Protein AF-A0A0K8Q979-F1 (afdb_monomer_lite)

pLDDT: mean 96.19, std 3.61, range [77.75, 98.94]

Structure (mmCIF, N/CA/C/O backbone):
data_AF-A0A0K8Q979-F1
#
_entry.id   AF-A0A0K8Q979-F1
#
loop_
_atom_site.group_PDB
_atom_site.id
_atom_site.type_symbol
_atom_site.label_atom_id
_atom_site.label_alt_id
_atom_site.label_comp_id
_atom_site.label_asym_id
_atom_site.label_entity_id
_atom_site.label_seq_id
_atom_site.pdbx_PDB_ins_code
_atom_site.Cartn_x
_atom_site.Cartn_y
_atom_site.Cartn_z
_atom_site.occupancy
_atom_site.B_iso_or_equiv
_atom_site.auth_seq_id
_atom_site.auth_comp_id
_atom_site.auth_asym_id
_atom_site.auth_atom_id
_atom_site.pdbx_PDB_model_num
ATOM 1 N N . MET A 1 1 ? -16.921 -8.515 8.310 1.00 77.75 1 MET A N 1
ATOM 2 C CA . MET A 1 1 ? -15.844 -8.254 9.291 1.00 77.75 1 MET A CA 1
ATOM 3 C C . MET A 1 1 ? -15.851 -6.817 9.778 1.00 77.75 1 MET A C 1
ATOM 5 O O . MET A 1 1 ? -16.199 -6.615 10.932 1.00 77.75 1 MET A O 1
ATOM 9 N N . LEU A 1 2 ? -15.542 -5.831 8.925 1.00 81.56 2 LEU A N 1
ATOM 10 C CA . LEU A 1 2 ? -15.591 -4.410 9.308 1.00 81.56 2 LEU A CA 1
ATOM 11 C C . LEU A 1 2 ? -17.028 -3.930 9.555 1.00 81.56 2 LEU A C 1
ATOM 13 O O . LEU A 1 2 ? -17.361 -3.548 10.668 1.00 81.56 2 LEU A O 1
ATOM 17 N N . ALA A 1 3 ? -17.907 -4.058 8.554 1.00 83.75 3 ALA A N 1
ATOM 18 C CA . ALA A 1 3 ? -19.311 -3.648 8.678 1.00 83.75 3 ALA A CA 1
ATOM 19 C C . ALA A 1 3 ? -20.076 -4.412 9.773 1.00 83.75 3 ALA A C 1
ATOM 21 O O . ALA A 1 3 ? -20.987 -3.876 10.391 1.00 83.75 3 ALA A O 1
ATOM 22 N N . SER A 1 4 ? -19.686 -5.664 10.032 1.00 88.06 4 SER A N 1
ATOM 23 C CA . SER A 1 4 ? -20.285 -6.493 11.081 1.00 88.06 4 SER A CA 1
ATOM 24 C C . SER A 1 4 ? -19.712 -6.225 12.478 1.00 88.06 4 SER A C 1
ATOM 26 O O . SER A 1 4 ? -20.184 -6.828 13.433 1.00 88.06 4 SER A O 1
ATOM 28 N N . GLY A 1 5 ? -18.659 -5.407 12.6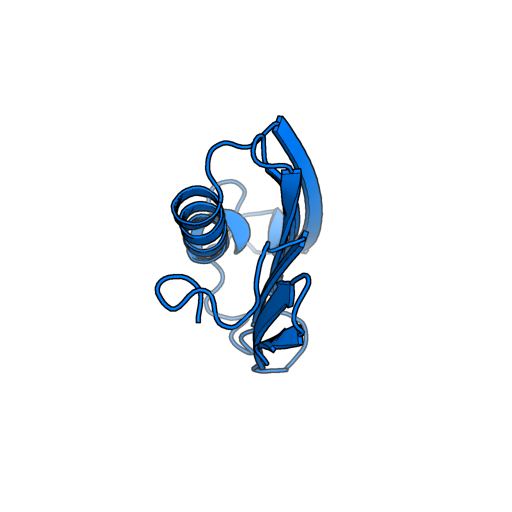12 1.00 89.00 5 GLY A N 1
ATOM 29 C CA . GLY A 1 5 ? -17.985 -5.138 13.889 1.00 89.00 5 GLY A CA 1
ATOM 30 C C . GLY A 1 5 ? -17.270 -6.342 14.517 1.00 89.00 5 GLY A C 1
ATOM 31 O O . GLY A 1 5 ? -16.841 -6.268 15.665 1.00 89.00 5 GLY A O 1
ATOM 32 N N . ALA A 1 6 ? -17.115 -7.449 13.783 1.00 93.25 6 ALA A N 1
ATOM 33 C CA . ALA A 1 6 ? -16.674 -8.733 14.342 1.00 93.25 6 ALA A CA 1
ATOM 34 C C . ALA A 1 6 ? -15.248 -8.689 14.922 1.00 93.25 6 ALA A C 1
ATOM 36 O O . ALA A 1 6 ? -14.959 -9.373 15.896 1.00 93.25 6 ALA A O 1
ATOM 37 N N . VAL A 1 7 ? -14.372 -7.855 14.355 1.00 94.31 7 VAL A N 1
ATOM 38 C CA . VAL A 1 7 ? -12.988 -7.663 14.830 1.00 94.31 7 VAL A CA 1
ATOM 39 C C . VAL A 1 7 ? -12.857 -6.538 15.871 1.00 94.31 7 VAL A C 1
ATOM 41 O O . VAL A 1 7 ? -11.776 -6.317 16.410 1.00 94.31 7 VAL A O 1
ATOM 44 N N . GLY A 1 8 ? -13.948 -5.842 16.209 1.00 95.62 8 GLY A N 1
ATOM 45 C CA . GLY A 1 8 ? -13.929 -4.681 17.102 1.00 95.62 8 GLY A CA 1
ATOM 46 C C . GLY A 1 8 ? -13.214 -3.469 16.492 1.00 95.62 8 GLY A C 1
ATOM 47 O O . GLY A 1 8 ? -13.171 -3.305 15.272 1.00 95.62 8 GLY A O 1
ATOM 48 N N . GLN A 1 9 ? -12.654 -2.606 17.346 1.00 96.12 9 GLN A N 1
ATOM 49 C CA . GLN A 1 9 ? -11.851 -1.464 16.902 1.00 96.12 9 GLN A CA 1
ATOM 50 C C . GLN A 1 9 ? -10.564 -1.963 16.237 1.00 96.12 9 GLN A C 1
ATOM 52 O O . GLN A 1 9 ? -9.758 -2.640 16.875 1.00 96.12 9 GLN A O 1
ATOM 57 N N . VAL A 1 10 ? -10.373 -1.626 14.962 1.00 97.94 10 VAL A N 1
ATOM 58 C CA . VAL A 1 10 ? -9.178 -2.010 14.203 1.00 97.94 10 VAL A CA 1
ATOM 59 C C . VAL A 1 10 ? -7.992 -1.161 14.646 1.00 97.94 10 VAL A C 1
ATOM 61 O O . VAL A 1 10 ? -8.085 0.060 14.708 1.00 97.94 10 VAL A O 1
ATOM 64 N N . ALA A 1 11 ? -6.869 -1.814 14.929 1.00 97.94 11 ALA A N 1
ATOM 65 C CA . ALA A 1 11 ? -5.590 -1.166 15.200 1.00 97.94 11 ALA A CA 1
ATOM 66 C C . ALA A 1 11 ? -4.659 -1.224 13.981 1.00 97.94 11 ALA A C 1
ATOM 68 O O . ALA A 1 11 ? -3.877 -0.298 13.747 1.00 97.94 11 ALA A O 1
ATOM 69 N N . ARG A 1 12 ? -4.738 -2.307 13.195 1.00 98.44 12 ARG A N 1
ATOM 70 C CA . ARG A 1 12 ? -3.873 -2.518 12.035 1.00 98.44 12 ARG A CA 1
ATOM 71 C C . ARG A 1 12 ? -4.598 -3.184 10.874 1.00 98.44 12 ARG A C 1
ATOM 73 O O . ARG A 1 12 ? -5.357 -4.129 11.077 1.00 98.44 12 ARG A O 1
ATOM 80 N N . PHE A 1 13 ? -4.287 -2.709 9.678 1.00 98.69 13 PHE A N 1
ATOM 81 C CA . PHE A 1 13 ? -4.618 -3.333 8.406 1.00 98.69 13 PHE A CA 1
ATOM 82 C C . PHE A 1 13 ? -3.330 -3.699 7.673 1.00 98.69 13 PHE A C 1
ATOM 84 O O . PHE A 1 13 ? -2.380 -2.918 7.668 1.00 98.69 13 PHE A O 1
ATOM 91 N N . GLU A 1 14 ? -3.284 -4.884 7.081 1.00 98.69 14 GLU A N 1
ATOM 92 C CA . GLU A 1 14 ? -2.167 -5.330 6.251 1.00 98.69 14 GLU A CA 1
ATOM 93 C C . GLU A 1 14 ? -2.730 -5.846 4.926 1.00 98.69 14 GLU A C 1
ATOM 95 O O . GLU A 1 14 ? -3.668 -6.644 4.926 1.00 98.69 14 GLU A O 1
ATOM 100 N N . SER A 1 15 ? -2.185 -5.366 3.809 1.00 98.31 15 SER A N 1
ATOM 101 C CA . SER A 1 15 ? -2.537 -5.813 2.461 1.00 98.31 15 SER A CA 1
ATOM 102 C C . SER A 1 15 ? -1.267 -6.064 1.662 1.00 98.31 15 SER A C 1
ATOM 104 O O . SER A 1 15 ? -0.607 -5.120 1.221 1.00 98.31 15 SER A O 1
ATOM 106 N N . ARG A 1 16 ? -0.946 -7.339 1.455 1.00 98.06 16 ARG A N 1
ATOM 107 C CA . ARG A 1 16 ? 0.181 -7.775 0.630 1.00 98.06 16 ARG A CA 1
ATOM 108 C C . ARG A 1 16 ? -0.331 -8.356 -0.677 1.00 98.06 16 ARG A C 1
ATOM 110 O O . ARG A 1 16 ? -1.229 -9.198 -0.670 1.00 98.06 16 ARG A O 1
ATOM 117 N N . PHE A 1 17 ? 0.240 -7.907 -1.787 1.00 97.94 17 PHE A N 1
ATOM 118 C CA . PHE A 1 17 ? -0.158 -8.335 -3.123 1.00 97.94 17 PHE A CA 1
ATOM 119 C C . PHE A 1 17 ? 1.074 -8.557 -4.005 1.00 97.94 17 PHE A C 1
ATOM 121 O O . PHE A 1 17 ? 1.409 -7.741 -4.858 1.00 97.94 17 PHE A O 1
ATOM 128 N N . ASP A 1 18 ? 1.758 -9.674 -3.792 1.00 97.56 18 ASP A N 1
ATOM 129 C CA . ASP A 1 18 ? 2.946 -10.044 -4.556 1.00 97.56 18 ASP A CA 1
ATOM 130 C C . ASP A 1 18 ? 2.570 -10.815 -5.823 1.00 97.56 18 ASP A C 1
ATOM 132 O O . ASP A 1 18 ? 1.636 -11.628 -5.834 1.00 97.56 18 ASP A O 1
ATOM 136 N N . LEU A 1 19 ? 3.316 -10.564 -6.898 1.00 95.50 19 LEU A N 1
ATOM 137 C CA . LEU A 1 19 ? 3.079 -11.122 -8.225 1.00 95.50 19 LEU A CA 1
ATOM 138 C C . LEU A 1 19 ? 4.400 -11.578 -8.852 1.00 95.50 19 LEU A C 1
ATOM 140 O O . LEU A 1 19 ? 5.237 -10.742 -9.138 1.00 95.50 19 LEU A O 1
ATOM 144 N N . ASP A 1 20 ? 4.582 -12.849 -9.206 1.00 95.19 20 ASP A N 1
ATOM 145 C CA . ASP A 1 20 ? 5.754 -13.272 -10.001 1.00 95.19 20 ASP A CA 1
ATOM 146 C C . ASP A 1 20 ? 5.567 -12.940 -11.494 1.00 95.19 20 ASP A C 1
ATOM 148 O O . ASP A 1 20 ? 5.264 -13.803 -12.316 1.00 95.19 20 ASP A O 1
ATOM 152 N N . GLN A 1 21 ? 5.632 -11.648 -11.829 1.00 93.25 21 GLN A N 1
ATOM 153 C CA . GLN A 1 21 ? 5.402 -11.124 -13.182 1.00 93.25 21 GLN A CA 1
ATOM 154 C C . GLN A 1 21 ? 6.373 -9.978 -13.542 1.00 93.25 21 GLN A C 1
ATOM 156 O O . GLN A 1 21 ? 5.913 -8.909 -13.957 1.00 93.25 21 GLN A O 1
ATOM 161 N N . PRO A 1 22 ? 7.701 -10.146 -13.385 1.00 92.50 22 PRO A N 1
ATOM 162 C CA . PRO A 1 22 ? 8.675 -9.065 -13.581 1.00 92.50 22 PRO A CA 1
ATOM 163 C C . PRO A 1 22 ? 8.620 -8.435 -14.981 1.00 92.50 22 PRO A C 1
ATOM 165 O O . PRO A 1 22 ? 8.746 -7.221 -15.103 1.00 92.50 22 PRO A O 1
ATOM 168 N N . ASP A 1 23 ? 8.315 -9.225 -16.013 1.00 92.88 23 ASP A N 1
ATOM 169 C CA . ASP A 1 23 ? 8.256 -8.777 -17.416 1.00 92.88 23 ASP A CA 1
ATOM 170 C C . ASP A 1 23 ? 7.082 -7.822 -17.716 1.00 92.88 23 ASP A C 1
ATOM 172 O O . ASP A 1 23 ? 6.963 -7.297 -18.818 1.00 92.88 23 ASP A O 1
ATOM 176 N N . THR A 1 24 ? 6.191 -7.604 -16.744 1.00 94.19 24 THR A N 1
ATOM 177 C CA . THR A 1 24 ? 5.034 -6.698 -16.855 1.00 94.19 24 THR A CA 1
ATOM 178 C C . THR A 1 24 ? 5.253 -5.357 -16.149 1.00 94.19 24 THR A C 1
ATOM 180 O O . THR A 1 24 ? 4.299 -4.607 -15.952 1.00 94.19 24 THR A O 1
ATOM 183 N N . LEU A 1 25 ? 6.466 -5.074 -15.667 1.00 95.38 25 LEU A N 1
ATOM 184 C CA . LEU A 1 25 ? 6.786 -3.775 -15.078 1.00 95.38 25 LEU A CA 1
ATOM 185 C C . LEU A 1 25 ? 6.808 -2.697 -16.164 1.00 95.38 25 LEU A C 1
ATOM 187 O O . LEU A 1 25 ? 7.569 -2.788 -17.124 1.00 95.38 25 LEU A O 1
ATOM 191 N N . GLU A 1 26 ? 6.003 -1.652 -15.980 1.00 95.75 26 GLU A N 1
ATOM 192 C CA . GLU A 1 26 ? 6.144 -0.424 -16.761 1.00 95.75 26 GLU A CA 1
ATOM 193 C C . GLU A 1 26 ? 7.442 0.271 -16.343 1.00 95.75 26 GLU A C 1
ATOM 195 O O . GLU A 1 26 ? 7.597 0.656 -15.182 1.00 95.75 26 GLU A O 1
ATOM 200 N N . ALA A 1 27 ? 8.387 0.391 -17.271 1.00 95.88 27 ALA A N 1
ATOM 201 C CA . ALA A 1 27 ? 9.714 0.919 -16.995 1.00 95.88 27 ALA A CA 1
ATOM 202 C C . ALA A 1 27 ? 9.747 2.456 -16.902 1.00 95.88 27 ALA A C 1
ATOM 204 O O . ALA A 1 27 ? 8.891 3.174 -17.425 1.00 95.88 27 ALA A O 1
ATOM 205 N N . GLY A 1 28 ? 10.787 2.958 -16.242 1.00 95.12 28 GLY A N 1
ATOM 206 C CA . GLY A 1 28 ? 11.116 4.371 -16.133 1.00 95.12 28 GLY A CA 1
ATOM 207 C C . GLY A 1 28 ? 10.469 5.094 -14.943 1.00 95.12 28 GLY A C 1
ATOM 208 O O . GLY A 1 28 ? 9.643 4.543 -14.215 1.00 95.12 28 GLY A O 1
ATOM 209 N N . PRO A 1 29 ? 10.815 6.379 -14.743 1.00 90.88 29 PRO A N 1
ATOM 210 C CA . PRO A 1 29 ? 10.418 7.164 -13.566 1.00 90.88 29 PRO A CA 1
ATOM 211 C C . PRO A 1 29 ? 8.917 7.485 -13.493 1.00 90.88 29 PRO A C 1
ATOM 213 O O . PRO A 1 29 ? 8.437 7.942 -12.457 1.00 90.88 29 PRO A O 1
ATOM 216 N N . ALA A 1 30 ? 8.187 7.298 -14.595 1.00 93.50 30 ALA A N 1
ATOM 217 C CA . ALA A 1 30 ? 6.734 7.445 -14.660 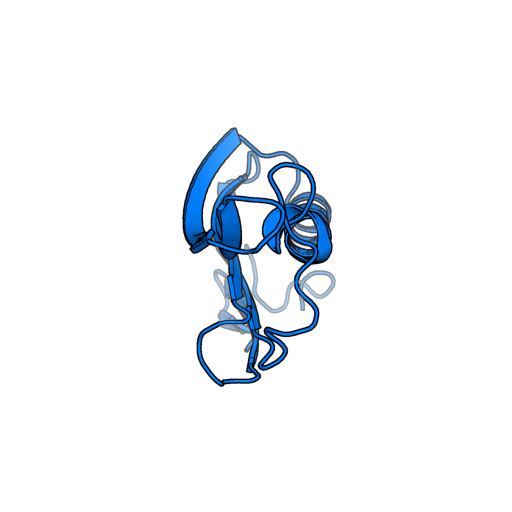1.00 93.50 30 ALA A CA 1
ATOM 218 C C . ALA A 1 30 ? 5.991 6.097 -14.607 1.00 93.50 30 ALA A C 1
ATOM 220 O O . ALA A 1 30 ? 4.760 6.099 -14.581 1.00 93.50 30 ALA A O 1
ATOM 221 N N . GLY A 1 31 ? 6.724 4.981 -14.621 1.00 95.44 31 GLY A N 1
ATOM 222 C CA . GLY A 1 31 ? 6.204 3.631 -14.454 1.00 95.44 31 GLY A CA 1
ATOM 223 C C . GLY A 1 31 ? 6.293 3.177 -12.996 1.00 95.44 31 GLY A C 1
ATOM 224 O O . GLY A 1 31 ? 6.086 3.972 -12.077 1.00 95.44 31 GLY A O 1
ATOM 225 N N . GLY A 1 32 ? 6.617 1.901 -12.799 1.00 97.12 32 GLY A N 1
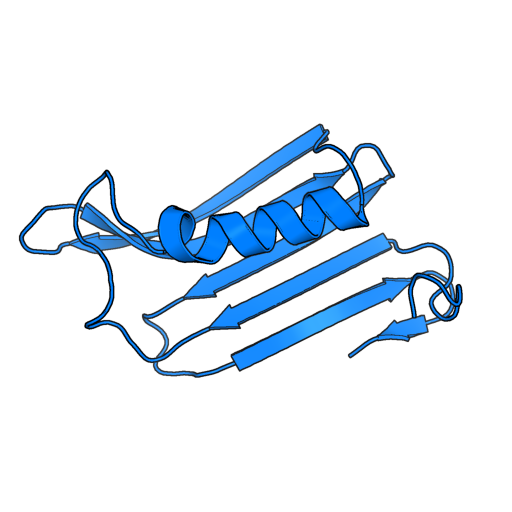ATOM 226 C CA . GLY A 1 32 ? 6.836 1.307 -11.484 1.00 97.12 32 GLY A CA 1
ATOM 227 C C . GLY A 1 32 ? 5.592 0.708 -10.830 1.00 97.12 32 GLY A C 1
ATOM 228 O O . GLY A 1 32 ? 4.442 1.048 -11.130 1.00 97.12 32 GLY A O 1
ATOM 229 N N . LEU A 1 33 ? 5.832 -0.231 -9.917 1.00 97.88 33 LEU A N 1
ATOM 230 C CA . LEU A 1 33 ? 4.784 -1.026 -9.287 1.00 97.88 33 LEU A CA 1
ATOM 231 C C . LEU A 1 33 ? 3.933 -0.217 -8.304 1.00 97.88 33 LEU A C 1
ATOM 233 O O . LEU A 1 33 ? 2.735 -0.474 -8.179 1.00 97.88 33 LEU A O 1
ATOM 237 N N . LEU A 1 34 ? 4.517 0.756 -7.601 1.00 97.75 34 LEU A N 1
ATOM 238 C CA . LEU A 1 34 ? 3.774 1.612 -6.678 1.00 97.75 34 LEU A CA 1
ATOM 239 C C . LEU A 1 34 ? 2.712 2.426 -7.422 1.00 97.75 34 LEU A C 1
ATOM 241 O O . LEU A 1 34 ? 1.602 2.587 -6.918 1.00 97.75 34 LEU A O 1
ATOM 245 N N . ARG A 1 35 ? 3.028 2.931 -8.617 1.00 96.62 35 ARG A N 1
ATOM 246 C CA . ARG A 1 35 ? 2.072 3.702 -9.415 1.00 96.62 35 ARG A CA 1
ATOM 247 C C . ARG A 1 35 ? 0.970 2.812 -9.986 1.00 96.62 35 ARG A C 1
ATOM 249 O O . ARG A 1 35 ? -0.201 3.163 -9.850 1.00 96.62 35 ARG A O 1
ATOM 256 N N . ASP A 1 36 ? 1.352 1.688 -10.588 1.00 96.31 36 ASP A N 1
ATOM 257 C CA . ASP A 1 36 ? 0.439 0.731 -11.223 1.00 96.31 36 ASP A CA 1
ATOM 258 C C . ASP A 1 36 ? -0.471 0.047 -10.189 1.00 96.31 36 ASP A C 1
ATOM 260 O O . ASP A 1 36 ? -1.668 0.310 -10.119 1.00 96.31 36 ASP A O 1
ATOM 264 N N . LEU A 1 37 ? 0.108 -0.762 -9.301 1.00 97.25 37 LEU A N 1
ATOM 265 C CA . LEU A 1 37 ? -0.640 -1.569 -8.335 1.00 97.25 37 LEU A CA 1
ATOM 266 C C . LEU A 1 37 ? -0.786 -0.884 -6.974 1.00 97.25 37 LEU A C 1
ATOM 268 O O . LEU A 1 37 ? -1.837 -0.963 -6.334 1.00 97.25 37 LEU A O 1
ATOM 272 N N . GLY A 1 38 ? 0.274 -0.234 -6.497 1.00 97.81 38 GLY A N 1
ATOM 273 C CA . GLY A 1 38 ? 0.291 0.328 -5.149 1.00 97.81 38 GLY A CA 1
ATOM 274 C C . GLY A 1 38 ? -0.727 1.445 -4.933 1.00 97.81 38 GLY A C 1
ATOM 275 O O . GLY A 1 38 ? -1.275 1.553 -3.837 1.00 97.81 38 GLY A O 1
ATOM 276 N N . SER A 1 39 ? -1.067 2.204 -5.977 1.00 97.88 39 SER A N 1
ATOM 277 C CA . SER A 1 39 ? -2.113 3.231 -5.945 1.00 97.88 39 SER A CA 1
ATOM 278 C C . SER A 1 39 ? -3.470 2.658 -5.523 1.00 97.88 39 SER A C 1
ATOM 280 O O . SER A 1 39 ? -4.152 3.255 -4.691 1.00 97.88 39 SER A O 1
ATOM 282 N N . HIS A 1 40 ? -3.819 1.460 -5.998 1.00 98.12 40 HIS A N 1
ATOM 283 C CA . HIS A 1 40 ? -5.053 0.766 -5.632 1.00 98.12 40 HIS A CA 1
ATOM 284 C C . HIS A 1 40 ? -5.053 0.276 -4.179 1.00 98.12 40 HIS A C 1
ATOM 286 O O . HIS A 1 40 ? -6.066 0.383 -3.488 1.00 98.12 40 HIS A O 1
ATOM 292 N N . LEU A 1 41 ? -3.923 -0.241 -3.688 1.00 98.50 41 LEU A N 1
ATOM 293 C CA . LEU A 1 41 ? -3.799 -0.689 -2.295 1.00 98.50 41 LEU A CA 1
ATOM 294 C C . LEU A 1 41 ? -3.852 0.499 -1.322 1.00 98.50 41 LEU A C 1
ATOM 296 O O . LEU A 1 41 ? -4.490 0.421 -0.270 1.00 98.50 41 LEU A O 1
ATOM 300 N N . VAL A 1 42 ? -3.210 1.613 -1.685 1.00 98.62 42 VAL A N 1
ATOM 301 C CA . VAL A 1 42 ? -3.271 2.869 -0.929 1.00 98.62 42 VAL A CA 1
ATOM 302 C C . VAL A 1 42 ? -4.695 3.423 -0.922 1.00 98.62 42 VAL A C 1
ATOM 304 O O . VAL A 1 42 ? -5.195 3.767 0.148 1.00 98.62 42 VAL A O 1
ATOM 307 N N . ASP A 1 43 ? -5.367 3.468 -2.076 1.00 98.62 43 ASP A N 1
ATOM 308 C CA . ASP A 1 43 ? -6.761 3.910 -2.179 1.00 98.62 43 ASP A CA 1
ATOM 309 C C . ASP A 1 43 ? -7.682 3.066 -1.292 1.00 98.62 43 ASP A C 1
ATOM 311 O O . ASP A 1 43 ? -8.421 3.612 -0.475 1.00 98.62 43 ASP A O 1
ATOM 315 N N . GLN A 1 44 ? -7.549 1.737 -1.335 1.00 98.06 44 GLN A N 1
ATOM 316 C CA . GLN A 1 44 ? -8.318 0.840 -0.476 1.00 98.06 44 GLN A CA 1
ATOM 317 C C . GLN A 1 44 ? -8.095 1.132 1.017 1.00 98.06 44 GLN A C 1
ATOM 319 O O . GLN A 1 44 ? -9.059 1.199 1.783 1.00 98.06 44 GLN A O 1
ATOM 324 N N . ALA A 1 45 ? -6.847 1.333 1.449 1.00 98.50 45 ALA A N 1
ATOM 325 C CA . ALA A 1 45 ? -6.545 1.666 2.840 1.00 98.50 45 ALA A CA 1
ATOM 326 C C . ALA A 1 45 ? -7.168 3.011 3.256 1.00 98.50 45 ALA A C 1
ATOM 328 O O . ALA A 1 45 ? -7.747 3.125 4.340 1.00 98.50 45 ALA A O 1
ATOM 329 N N . LEU A 1 46 ? -7.072 4.033 2.399 1.00 98.69 46 LEU A N 1
ATOM 330 C CA . LEU A 1 46 ? -7.653 5.355 2.646 1.00 98.69 46 LEU A CA 1
ATOM 331 C C . LEU A 1 46 ? -9.182 5.316 2.661 1.00 98.69 46 LEU A C 1
ATOM 333 O O . LEU A 1 46 ? -9.799 5.961 3.509 1.00 98.69 46 LEU A O 1
ATOM 337 N N . TRP A 1 47 ? -9.789 4.532 1.774 1.00 98.12 47 TRP A N 1
ATOM 338 C CA . TRP A 1 47 ? -11.231 4.332 1.722 1.00 98.12 47 TRP A CA 1
ATOM 339 C C . TRP A 1 47 ? -11.758 3.682 3.004 1.00 98.12 47 TRP A C 1
ATOM 341 O O . TRP A 1 47 ? -12.755 4.128 3.569 1.00 98.12 47 TRP A O 1
ATOM 351 N N . LEU A 1 48 ? -11.069 2.650 3.499 1.00 97.50 48 LEU A N 1
ATOM 352 C CA . LEU A 1 48 ? -11.499 1.898 4.679 1.00 97.50 48 LEU A CA 1
ATOM 353 C C . LEU A 1 48 ? -11.249 2.637 5.999 1.00 97.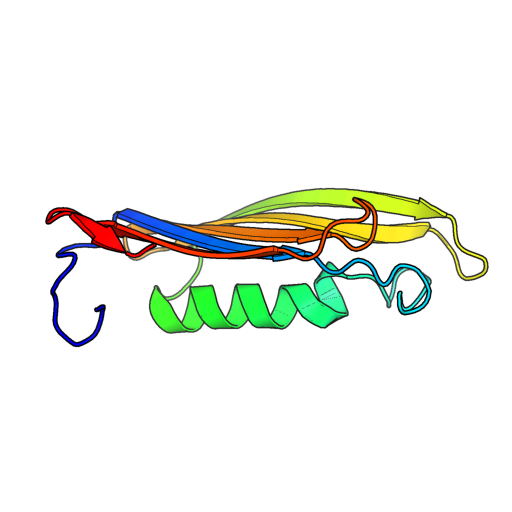50 48 LEU A C 1
ATOM 355 O O . LEU A 1 48 ? -12.072 2.548 6.911 1.00 97.50 48 LEU A O 1
ATOM 359 N N . PHE A 1 49 ? -10.119 3.337 6.129 1.00 98.25 49 PHE A N 1
ATOM 360 C CA . PHE A 1 49 ? -9.659 3.869 7.421 1.00 98.25 49 PHE A CA 1
ATOM 361 C C . PHE A 1 49 ? -9.520 5.392 7.463 1.00 98.25 49 PHE A C 1
ATOM 363 O O . PHE A 1 49 ? -9.162 5.954 8.504 1.00 98.25 49 PHE A O 1
ATOM 370 N N . GLY A 1 50 ? -9.853 6.072 6.367 1.00 98.44 50 GLY A N 1
ATOM 371 C CA . GLY A 1 50 ? -9.877 7.524 6.261 1.00 98.44 50 GLY A CA 1
ATOM 372 C C . GLY A 1 50 ? -8.517 8.148 5.926 1.00 98.44 50 GLY A C 1
ATOM 373 O O . GLY A 1 50 ? -7.558 7.447 5.597 1.00 98.44 50 GLY A O 1
ATOM 374 N N . PRO A 1 51 ? -8.400 9.484 6.012 1.00 98.56 51 PRO A N 1
ATOM 375 C CA . PRO A 1 51 ? -7.222 10.207 5.542 1.00 98.56 51 PRO A CA 1
ATOM 376 C C . PRO A 1 51 ? -5.933 9.840 6.284 1.00 98.56 51 PRO A C 1
ATOM 378 O O . PRO A 1 51 ? -5.933 9.639 7.504 1.00 98.56 51 PRO A O 1
ATOM 381 N N . ALA A 1 52 ? -4.814 9.864 5.560 1.00 98.75 52 ALA A N 1
ATOM 382 C CA . ALA A 1 52 ? -3.485 9.757 6.145 1.00 98.75 52 ALA A CA 1
ATOM 383 C C . ALA A 1 52 ? -3.164 10.969 7.045 1.00 98.75 52 ALA A C 1
ATOM 385 O O . ALA A 1 52 ? -3.502 12.121 6.747 1.00 98.75 52 ALA A O 1
ATOM 386 N N . ALA A 1 53 ? -2.494 10.694 8.158 1.00 98.81 53 ALA A N 1
ATOM 387 C CA . ALA A 1 53 ? -1.813 11.669 9.002 1.00 98.81 53 ALA A CA 1
ATOM 388 C C . ALA A 1 53 ? -0.314 11.721 8.669 1.00 98.81 53 ALA A C 1
ATOM 390 O O . ALA A 1 53 ? 0.261 12.804 8.610 1.00 98.81 53 ALA A O 1
ATOM 391 N N . SER A 1 54 ? 0.303 10.566 8.412 1.00 98.81 54 SER A N 1
ATOM 392 C CA . SER A 1 54 ? 1.675 10.459 7.916 1.00 98.81 54 SER A CA 1
ATOM 393 C C . SER A 1 54 ? 1.868 9.183 7.100 1.00 98.81 54 SER A C 1
ATOM 395 O O . SER A 1 54 ? 1.104 8.221 7.230 1.00 98.81 54 SER A O 1
ATOM 397 N N . VAL A 1 55 ? 2.891 9.196 6.246 1.00 98.75 55 VAL A N 1
ATOM 398 C CA . VAL A 1 55 ? 3.261 8.076 5.379 1.00 98.75 55 VAL A CA 1
ATOM 399 C C . VAL A 1 55 ? 4.759 7.825 5.502 1.00 98.75 55 VAL A C 1
ATOM 401 O O . VAL A 1 55 ? 5.551 8.766 5.521 1.00 98.75 55 VAL A O 1
ATOM 404 N N . TYR A 1 56 ? 5.135 6.553 5.574 1.00 98.81 56 TYR A N 1
ATOM 405 C CA . TYR A 1 56 ? 6.500 6.075 5.385 1.00 98.81 56 TYR A CA 1
ATOM 406 C C . TYR A 1 56 ? 6.504 5.084 4.223 1.00 98.81 56 TYR A C 1
ATOM 408 O O . TYR A 1 56 ? 5.588 4.271 4.124 1.00 98.81 56 TYR A O 1
ATOM 416 N N . ALA A 1 57 ? 7.517 5.137 3.363 1.00 98.31 57 ALA A N 1
ATOM 417 C CA . ALA A 1 57 ? 7.630 4.237 2.226 1.00 98.31 57 ALA A CA 1
ATOM 418 C C . ALA A 1 57 ? 9.083 3.810 2.000 1.00 98.31 57 ALA A C 1
ATOM 420 O O . ALA A 1 57 ? 10.002 4.617 2.141 1.00 98.31 57 ALA A O 1
ATOM 421 N N . SER A 1 58 ? 9.258 2.552 1.606 1.00 98.31 58 SER A N 1
ATOM 422 C CA . SER A 1 58 ? 10.485 2.010 1.028 1.00 98.31 58 SER A CA 1
ATOM 423 C C . SER A 1 58 ? 10.166 1.437 -0.348 1.00 98.31 58 SER A C 1
ATOM 425 O O . SER A 1 58 ? 9.103 0.841 -0.530 1.00 98.31 58 SER A O 1
ATOM 427 N N . LEU A 1 59 ? 11.079 1.631 -1.297 1.00 97.75 59 LEU A N 1
ATOM 428 C CA . LEU A 1 59 ? 10.946 1.180 -2.680 1.00 97.75 59 LEU A CA 1
ATOM 429 C C . LEU A 1 59 ? 12.128 0.290 -3.053 1.00 97.75 59 LEU A C 1
ATOM 431 O O . LEU A 1 59 ? 13.278 0.633 -2.760 1.00 97.75 59 LEU A O 1
ATOM 435 N N . ASP A 1 60 ? 11.828 -0.808 -3.737 1.00 96.94 60 ASP A N 1
ATOM 436 C CA . ASP A 1 60 ? 12.807 -1.749 -4.266 1.00 96.94 60 ASP A CA 1
ATOM 437 C C . ASP A 1 60 ? 13.095 -1.395 -5.722 1.00 96.94 60 ASP A C 1
ATOM 439 O O . ASP A 1 60 ? 12.242 -1.540 -6.599 1.00 96.94 60 ASP A O 1
ATOM 443 N N . TRP A 1 61 ? 14.304 -0.912 -5.990 1.00 96.69 61 TRP A N 1
ATOM 444 C CA . TRP A 1 61 ? 14.667 -0.370 -7.296 1.00 96.69 61 TRP A CA 1
ATOM 445 C C . TRP A 1 61 ? 15.374 -1.393 -8.179 1.00 96.69 61 TRP A C 1
ATOM 447 O O . TRP A 1 61 ? 16.247 -2.122 -7.713 1.00 96.69 61 TRP A O 1
ATOM 457 N N . VAL A 1 62 ? 15.050 -1.359 -9.467 1.00 95.69 62 VAL A N 1
ATOM 458 C CA . VAL A 1 62 ? 15.749 -2.071 -10.542 1.00 95.69 62 VAL A CA 1
ATOM 459 C C . VAL A 1 62 ? 16.082 -1.100 -11.674 1.00 95.69 62 VAL A C 1
ATOM 461 O O . VAL A 1 62 ? 15.413 -0.076 -11.832 1.00 95.69 62 VAL A O 1
ATOM 464 N N . ASP A 1 63 ? 17.101 -1.423 -12.465 1.00 95.75 63 ASP A N 1
ATOM 465 C CA . ASP A 1 63 ? 17.453 -0.674 -13.673 1.00 95.75 63 ASP A CA 1
ATOM 466 C C . ASP A 1 63 ? 16.925 -1.425 -14.903 1.00 95.75 63 ASP A C 1
ATOM 468 O O . ASP A 1 63 ? 17.275 -2.585 -15.124 1.00 95.75 63 ASP A O 1
ATOM 472 N N . LEU A 1 64 ? 16.054 -0.767 -15.672 1.00 94.19 64 LEU A N 1
ATOM 473 C CA . LEU A 1 64 ? 15.481 -1.253 -16.932 1.00 94.19 64 LEU A CA 1
ATOM 474 C C . LEU A 1 64 ? 15.901 -0.322 -18.079 1.00 94.19 64 LEU A C 1
ATOM 476 O O . LEU A 1 64 ? 16.426 0.765 -17.828 1.00 94.19 64 LEU A O 1
ATOM 480 N N . ASP A 1 65 ? 15.641 -0.720 -19.326 1.00 93.06 65 ASP A N 1
ATOM 481 C CA . ASP A 1 65 ? 16.063 0.032 -20.520 1.00 93.06 65 ASP A CA 1
ATOM 482 C C . ASP A 1 65 ? 15.565 1.493 -20.521 1.00 93.06 65 ASP A C 1
ATOM 484 O O . ASP A 1 65 ? 16.319 2.401 -20.872 1.00 93.06 65 ASP A O 1
ATOM 488 N N . ASP A 1 66 ? 14.341 1.740 -20.034 1.00 94.88 66 ASP A N 1
ATOM 489 C CA . ASP A 1 66 ? 13.747 3.086 -19.937 1.00 94.88 66 ASP A CA 1
ATOM 490 C C . ASP A 1 66 ? 14.049 3.810 -18.604 1.00 94.88 66 ASP A C 1
ATOM 492 O O . ASP A 1 66 ? 13.520 4.892 -18.326 1.00 94.88 66 ASP A O 1
ATOM 496 N N . GLY A 1 67 ? 14.920 3.237 -17.767 1.00 96.38 67 GLY A N 1
ATOM 497 C CA . GLY A 1 67 ? 15.464 3.856 -16.560 1.00 96.38 67 GLY A CA 1
ATOM 498 C C . GLY A 1 67 ? 15.131 3.147 -15.245 1.00 96.38 67 GLY A C 1
ATOM 499 O O . GLY A 1 67 ? 14.477 2.100 -15.189 1.00 96.38 67 GLY A O 1
ATOM 500 N N . ARG A 1 68 ? 15.608 3.748 -14.147 1.00 97.06 68 ARG A N 1
ATOM 501 C CA . ARG A 1 68 ? 15.410 3.247 -12.781 1.00 97.06 68 ARG A CA 1
ATOM 502 C C . ARG A 1 68 ? 13.919 3.183 -12.442 1.00 97.06 68 ARG A C 1
ATOM 504 O O . ARG A 1 68 ? 13.227 4.197 -12.507 1.00 97.06 68 ARG A O 1
ATOM 511 N N . THR A 1 69 ? 13.459 2.001 -12.046 1.00 97.56 69 THR A N 1
ATOM 512 C CA . THR A 1 69 ? 12.041 1.650 -11.882 1.00 97.56 69 THR A CA 1
ATOM 513 C C . THR A 1 69 ? 11.830 0.958 -10.537 1.00 97.56 69 THR A C 1
ATOM 515 O O . THR A 1 69 ? 12.655 0.130 -10.145 1.00 97.56 69 THR A O 1
ATOM 518 N N . ASP A 1 70 ? 10.761 1.278 -9.802 1.00 97.50 70 ASP A N 1
ATOM 519 C CA . ASP A 1 70 ? 10.416 0.505 -8.607 1.00 97.50 70 ASP A CA 1
ATOM 520 C C . ASP A 1 70 ? 9.713 -0.805 -8.999 1.00 97.50 70 ASP A C 1
ATOM 522 O O . ASP A 1 70 ? 8.720 -0.829 -9.724 1.00 97.50 70 ASP A O 1
ATOM 526 N N . SER A 1 71 ? 10.268 -1.919 -8.532 1.00 97.12 71 SER A N 1
ATOM 527 C CA . SER A 1 71 ? 9.760 -3.283 -8.743 1.00 97.12 71 SER A CA 1
ATOM 528 C C . SER A 1 71 ? 8.979 -3.816 -7.542 1.00 97.12 71 SER A C 1
ATOM 530 O O . SER A 1 71 ? 8.364 -4.882 -7.612 1.00 97.12 71 SER A O 1
ATOM 532 N N . GLY A 1 72 ? 9.027 -3.083 -6.434 1.00 98.06 72 GLY A N 1
ATOM 533 C CA . GLY A 1 72 ? 8.436 -3.441 -5.162 1.00 98.06 72 GLY A CA 1
ATOM 534 C C . GLY A 1 72 ? 8.328 -2.234 -4.247 1.00 98.06 72 GLY A C 1
ATOM 535 O O . GLY A 1 72 ? 9.068 -1.255 -4.382 1.00 98.06 72 GLY A O 1
ATOM 536 N N . PHE A 1 73 ? 7.381 -2.299 -3.321 1.00 98.50 73 PHE A N 1
ATOM 537 C CA . PHE A 1 73 ? 7.172 -1.267 -2.324 1.00 98.50 73 PHE A CA 1
ATOM 538 C C . PHE A 1 73 ? 6.712 -1.858 -0.996 1.00 98.50 73 PHE A C 1
ATOM 540 O O . PHE A 1 73 ? 6.011 -2.870 -0.931 1.00 98.50 73 PHE A O 1
ATOM 547 N N . PHE A 1 74 ? 7.032 -1.133 0.069 1.00 98.56 74 PHE A N 1
ATOM 548 C CA . PHE A 1 74 ? 6.410 -1.267 1.376 1.00 98.56 74 PHE A CA 1
ATOM 549 C C . PHE A 1 74 ? 6.009 0.124 1.861 1.00 98.56 74 PHE A C 1
ATOM 551 O O . 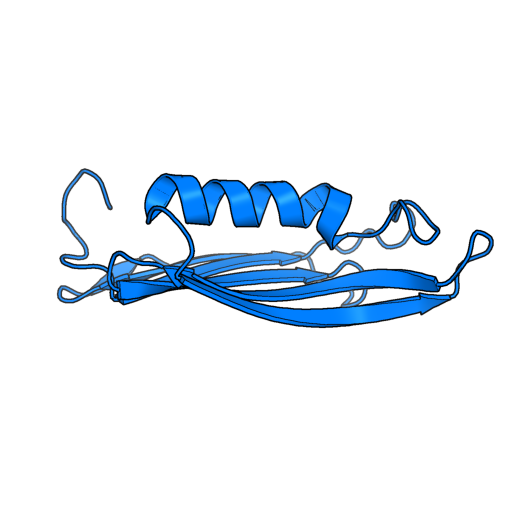PHE A 1 74 ? 6.860 1.004 2.003 1.00 98.56 74 PHE A O 1
ATOM 558 N N . VAL A 1 75 ? 4.719 0.332 2.113 1.00 98.88 75 VAL A N 1
ATOM 559 C CA . VAL A 1 75 ? 4.156 1.618 2.532 1.00 98.88 75 VAL A CA 1
ATOM 560 C C . VAL A 1 75 ? 3.400 1.447 3.843 1.00 98.88 75 VAL A C 1
ATOM 562 O O . VAL A 1 75 ? 2.493 0.625 3.958 1.00 98.88 75 VAL A O 1
ATOM 565 N N . THR A 1 76 ? 3.738 2.284 4.819 1.00 98.88 76 THR A N 1
ATOM 566 C CA . THR A 1 76 ? 3.008 2.424 6.078 1.00 98.88 76 THR A CA 1
ATOM 567 C C . THR A 1 76 ? 2.224 3.725 6.067 1.00 98.88 76 THR A C 1
ATOM 569 O O . THR A 1 76 ? 2.803 4.800 5.910 1.00 98.88 76 THR A O 1
ATOM 572 N N . ILE A 1 77 ? 0.920 3.645 6.315 1.00 98.94 77 ILE A N 1
ATOM 573 C CA . ILE A 1 77 ? 0.031 4.798 6.462 1.00 98.94 77 ILE A CA 1
ATOM 574 C C . ILE A 1 77 ? -0.450 4.847 7.909 1.00 98.94 77 ILE A C 1
ATOM 576 O O . ILE A 1 77 ? -1.140 3.942 8.381 1.00 98.94 77 ILE A O 1
ATOM 580 N N . ALA A 1 78 ? -0.110 5.917 8.625 1.00 98.88 78 ALA A N 1
ATOM 581 C CA . ALA A 1 78 ? -0.765 6.235 9.886 1.00 98.88 78 ALA A CA 1
ATOM 582 C C . ALA A 1 78 ? -2.010 7.067 9.570 1.00 98.88 78 ALA A C 1
ATOM 584 O O . ALA A 1 78 ? -1.890 8.195 9.093 1.00 98.88 78 ALA A O 1
ATOM 585 N N . HIS A 1 79 ? -3.203 6.524 9.804 1.00 98.88 79 HIS A N 1
ATOM 586 C CA . HIS A 1 79 ? -4.462 7.210 9.525 1.00 98.88 79 HIS A CA 1
ATOM 587 C C . HIS A 1 79 ? -4.847 8.147 10.671 1.00 98.88 79 HIS A C 1
ATOM 589 O O . HIS A 1 79 ? -4.556 7.887 11.839 1.00 98.88 79 HIS A O 1
ATOM 595 N N . ARG A 1 80 ? -5.588 9.216 10.357 1.00 98.69 80 ARG A N 1
ATOM 596 C CA . ARG A 1 80 ? -6.147 10.130 11.374 1.00 98.69 80 ARG A CA 1
ATOM 597 C C . ARG A 1 80 ? -7.118 9.438 12.332 1.00 98.69 80 ARG A C 1
ATOM 599 O O . ARG A 1 80 ? -7.298 9.903 13.450 1.00 98.69 80 ARG A O 1
ATOM 606 N N . SER A 1 81 ? -7.714 8.328 11.902 1.00 97.75 81 SER A N 1
ATOM 607 C CA . SER A 1 81 ? -8.564 7.461 12.723 1.00 97.75 81 SER A CA 1
ATOM 608 C C . SER A 1 81 ? -7.797 6.684 13.804 1.00 97.75 81 SER A C 1
ATOM 610 O O . SER A 1 81 ? -8.424 6.086 14.673 1.00 97.75 81 SER A O 1
ATOM 612 N N . GLY A 1 82 ? -6.459 6.674 13.761 1.00 98.12 82 GLY A N 1
ATOM 613 C CA . GLY A 1 82 ? -5.597 5.896 14.656 1.00 98.12 82 GLY A CA 1
ATOM 614 C C . GLY A 1 82 ? -5.195 4.522 14.107 1.00 98.12 82 GLY A C 1
ATOM 615 O O . GLY A 1 82 ? -4.291 3.895 14.660 1.00 98.12 82 GLY A O 1
ATOM 616 N N . VAL A 1 83 ? -5.804 4.069 13.005 1.00 98.69 83 VAL A N 1
ATOM 617 C CA . VAL A 1 83 ? -5.428 2.817 12.328 1.00 98.69 83 VAL A CA 1
ATOM 618 C C . VAL A 1 83 ? -4.060 2.961 11.660 1.00 98.69 83 VAL A C 1
ATOM 620 O O . VAL A 1 83 ? -3.736 4.013 11.106 1.00 98.69 83 VAL A O 1
ATOM 623 N N . LYS A 1 84 ? -3.258 1.891 11.676 1.00 98.81 84 LYS A N 1
ATOM 624 C CA . LYS A 1 84 ? -2.034 1.779 10.869 1.00 98.81 84 LYS A CA 1
ATOM 625 C C . LYS A 1 84 ? -2.234 0.777 9.740 1.00 98.81 84 LYS A C 1
ATOM 627 O O . LYS A 1 84 ? -2.489 -0.394 10.012 1.00 98.81 84 LYS A O 1
ATOM 632 N N . SER A 1 85 ? -2.079 1.222 8.502 1.00 98.88 85 SER A N 1
ATOM 633 C CA . SER A 1 85 ? -2.121 0.346 7.332 1.00 98.88 85 SER A CA 1
ATOM 634 C C . SER A 1 85 ? -0.710 0.050 6.848 1.00 98.88 85 SER A C 1
ATOM 636 O O . SER A 1 85 ? 0.089 0.976 6.719 1.00 98.88 85 SER A O 1
ATOM 638 N N . HIS A 1 86 ? -0.415 -1.214 6.563 1.00 98.81 86 HIS A N 1
ATOM 639 C CA . HIS A 1 86 ? 0.781 -1.638 5.843 1.00 98.81 86 HIS A CA 1
ATOM 640 C C . HIS A 1 86 ? 0.342 -2.210 4.505 1.00 98.81 86 HIS A C 1
ATOM 642 O O . HIS A 1 86 ? -0.438 -3.161 4.463 1.00 98.81 86 HIS A O 1
ATOM 648 N N . VAL A 1 87 ? 0.817 -1.622 3.417 1.00 98.75 87 VAL A N 1
ATOM 649 C CA . VAL A 1 87 ? 0.544 -2.119 2.074 1.00 98.75 87 VAL A CA 1
ATOM 650 C C . VAL A 1 87 ? 1.856 -2.412 1.374 1.00 98.75 87 VAL A C 1
ATOM 652 O O . VAL A 1 87 ? 2.786 -1.605 1.425 1.00 98.75 87 VAL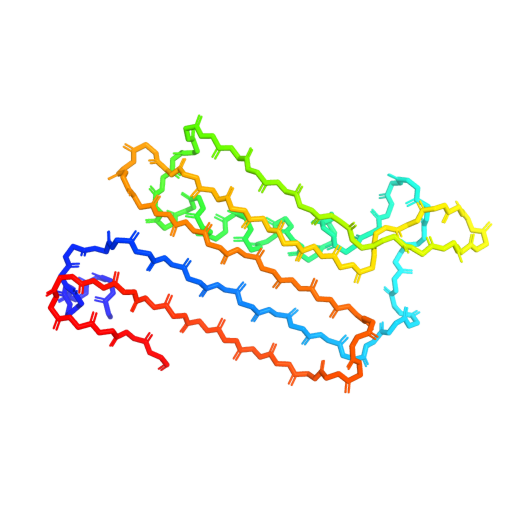 A O 1
ATOM 655 N N . SER A 1 88 ? 1.949 -3.577 0.747 1.00 98.62 88 SER A N 1
ATOM 656 C CA . SER A 1 88 ? 3.159 -3.986 0.047 1.00 98.62 88 SER A CA 1
ATOM 657 C C . SER A 1 88 ? 2.849 -4.827 -1.173 1.00 98.62 88 SER A C 1
ATOM 659 O O . SER A 1 88 ? 1.856 -5.555 -1.220 1.00 98.62 88 SER A O 1
ATOM 661 N N . ALA A 1 89 ? 3.742 -4.753 -2.142 1.00 98.44 89 ALA A N 1
ATOM 662 C CA . ALA A 1 89 ? 3.761 -5.636 -3.287 1.00 98.44 89 ALA A CA 1
ATOM 663 C C . ALA A 1 89 ? 5.187 -5.713 -3.813 1.00 98.44 89 ALA A C 1
ATOM 665 O O . ALA A 1 89 ? 5.954 -4.756 -3.691 1.00 98.44 89 ALA A O 1
ATOM 666 N N . THR A 1 90 ? 5.521 -6.814 -4.463 1.00 97.69 90 THR A N 1
ATOM 667 C CA . THR A 1 90 ? 6.719 -6.910 -5.292 1.00 97.69 90 THR A CA 1
ATOM 668 C C . THR A 1 90 ? 6.465 -7.801 -6.497 1.00 97.69 90 THR A C 1
ATOM 670 O O . THR A 1 90 ? 5.645 -8.722 -6.440 1.00 97.69 90 THR A O 1
ATOM 673 N N . LYS A 1 91 ? 7.185 -7.514 -7.588 1.00 96.00 91 LYS A N 1
ATOM 674 C CA . LYS A 1 91 ? 7.318 -8.402 -8.746 1.00 96.00 91 LYS A CA 1
ATOM 675 C C . LYS A 1 91 ? 8.637 -9.186 -8.786 1.00 96.00 91 LYS A C 1
ATOM 677 O O . LYS A 1 91 ? 8.857 -9.980 -9.695 1.00 96.00 91 LYS A O 1
ATOM 682 N N . GLY A 1 92 ? 9.518 -8.973 -7.804 1.00 89.50 92 GLY A N 1
ATOM 683 C CA . GLY A 1 92 ? 10.896 -9.476 -7.814 1.00 89.50 92 GLY A CA 1
ATOM 684 C C . GLY A 1 92 ? 11.168 -10.730 -6.975 1.00 89.50 92 GLY A C 1
ATOM 685 O O . GLY A 1 92 ? 12.256 -11.291 -7.079 1.00 89.50 92 GLY A O 1
ATOM 686 N N . ASN A 1 93 ? 10.228 -11.190 -6.143 1.00 85.56 93 ASN A N 1
ATOM 687 C CA . ASN A 1 93 ? 10.490 -12.243 -5.147 1.00 85.56 93 ASN A CA 1
ATOM 688 C C . ASN A 1 93 ? 10.169 -13.682 -5.598 1.00 85.56 93 ASN A C 1
ATOM 690 O O . ASN A 1 93 ? 10.283 -14.594 -4.780 1.00 85.56 93 ASN A O 1
ATOM 694 N N . ARG A 1 94 ? 9.790 -13.902 -6.870 1.00 90.88 94 ARG A N 1
ATOM 695 C CA . ARG A 1 94 ? 9.410 -15.225 -7.420 1.00 90.88 94 ARG A CA 1
ATOM 696 C C . ARG A 1 94 ? 8.288 -15.921 -6.635 1.00 90.88 94 ARG A C 1
ATOM 698 O O . ARG A 1 94 ? 8.235 -17.148 -6.557 1.00 90.88 94 ARG A O 1
ATOM 705 N N . LEU A 1 95 ? 7.407 -15.133 -6.023 1.00 93.31 95 LEU A N 1
ATOM 706 C CA . LEU A 1 95 ? 6.304 -15.607 -5.203 1.00 93.31 95 LEU A CA 1
ATOM 707 C C . LEU A 1 95 ? 5.021 -14.873 -5.595 1.00 93.31 95 LEU A C 1
ATOM 709 O O . LEU A 1 95 ? 5.016 -13.668 -5.827 1.00 93.31 95 LEU A O 1
ATOM 713 N N . VAL A 1 96 ? 3.913 -15.611 -5.637 1.00 96.38 96 VAL A N 1
ATOM 714 C CA . VAL A 1 96 ? 2.572 -15.030 -5.731 1.00 96.38 96 VAL A CA 1
ATOM 715 C C . VAL A 1 96 ? 1.921 -15.160 -4.366 1.00 96.38 96 VAL A C 1
ATOM 717 O O . VAL A 1 96 ? 1.682 -16.272 -3.896 1.00 96.38 96 VAL A O 1
ATOM 720 N N . GLU A 1 97 ? 1.616 -14.031 -3.737 1.00 96.25 97 GLU A N 1
ATOM 721 C CA . GLU A 1 97 ? 0.999 -14.006 -2.414 1.00 96.25 97 GLU A CA 1
ATOM 722 C C . GLU A 1 97 ? -0.036 -12.892 -2.334 1.00 96.25 97 GLU A C 1
ATOM 724 O O . GLU A 1 97 ? 0.204 -11.758 -2.743 1.00 96.25 97 GLU A O 1
ATOM 729 N N . ARG A 1 98 ? -1.213 -13.230 -1.811 1.00 96.25 98 ARG A N 1
ATOM 730 C CA . ARG A 1 98 ? -2.294 -12.276 -1.581 1.00 96.25 98 ARG A CA 1
ATOM 731 C C . ARG A 1 98 ? -2.779 -12.464 -0.169 1.00 96.25 98 ARG A C 1
ATOM 733 O O . ARG A 1 98 ? -3.359 -13.497 0.155 1.00 96.25 98 ARG A O 1
ATOM 740 N N . GLU A 1 99 ? -2.532 -11.463 0.649 1.00 96.56 99 GLU A N 1
ATOM 741 C CA . GLU A 1 99 ? -2.866 -11.502 2.056 1.00 96.56 99 GLU A CA 1
ATOM 742 C C . GLU A 1 99 ? -3.581 -10.220 2.447 1.00 96.56 99 GLU A C 1
ATOM 744 O O . GLU A 1 99 ? -3.146 -9.117 2.116 1.00 96.56 99 GLU A O 1
ATOM 749 N N . LEU A 1 100 ? -4.680 -10.389 3.177 1.00 96.88 100 LEU A N 1
ATOM 750 C CA . LEU A 1 100 ? -5.408 -9.300 3.794 1.00 96.88 100 LEU A CA 1
ATOM 751 C C . LEU A 1 100 ? -5.607 -9.643 5.261 1.00 96.88 100 LEU A C 1
ATOM 753 O O . LEU A 1 100 ? -6.318 -10.592 5.582 1.00 96.88 100 LEU A O 1
ATOM 757 N N . ARG A 1 101 ? -5.013 -8.849 6.151 1.00 97.69 101 ARG A N 1
ATOM 758 C CA . ARG A 1 101 ? -5.151 -9.037 7.595 1.00 97.69 101 ARG A CA 1
ATOM 759 C C . ARG A 1 101 ? -5.718 -7.813 8.278 1.00 97.69 101 ARG A C 1
ATOM 761 O O . ARG A 1 101 ? -5.401 -6.671 7.946 1.00 97.69 101 ARG A O 1
ATOM 768 N N . LEU A 1 102 ? -6.537 -8.073 9.289 1.00 97.94 102 LEU A N 1
ATOM 769 C CA . LEU A 1 102 ? -6.984 -7.067 10.242 1.00 97.94 102 LEU A CA 1
ATOM 770 C C . LEU A 1 102 ? -6.606 -7.526 11.637 1.00 97.94 102 LEU A C 1
ATOM 772 O O . LEU A 1 102 ? -6.932 -8.647 12.014 1.00 97.94 102 LEU A O 1
ATOM 776 N N . LEU A 1 103 ? -6.003 -6.635 12.413 1.00 98.00 103 LEU A N 1
ATOM 777 C CA . LEU A 1 103 ? -5.863 -6.786 13.855 1.00 98.00 103 LEU A CA 1
ATOM 778 C C . LEU A 1 103 ? -6.803 -5.792 14.528 1.00 98.00 103 LEU A C 1
ATOM 780 O O . LEU A 1 103 ? -6.647 -4.577 14.362 1.00 98.00 103 LEU A O 1
ATOM 784 N N . GLY A 1 104 ? -7.755 -6.301 15.300 1.00 97.44 104 GLY A N 1
ATOM 785 C CA . GLY A 1 104 ? -8.664 -5.485 16.089 1.00 97.44 104 GLY A CA 1
ATOM 786 C C . GLY A 1 104 ? -8.788 -5.964 17.529 1.00 97.44 104 GLY A C 1
ATOM 787 O O . GLY A 1 104 ? -8.265 -7.009 17.915 1.00 97.44 104 GLY A O 1
ATOM 788 N N . ALA A 1 105 ? -9.480 -5.168 18.340 1.00 97.38 105 ALA A N 1
ATOM 789 C CA . ALA A 1 105 ? -9.617 -5.399 19.777 1.00 97.38 105 ALA A CA 1
ATOM 790 C C . ALA A 1 105 ? -10.241 -6.762 20.134 1.00 97.38 105 ALA A C 1
ATOM 792 O O . ALA A 1 105 ? -9.930 -7.316 21.185 1.00 97.38 105 ALA A O 1
ATOM 793 N N . ASN A 1 106 ? -11.094 -7.308 19.260 1.00 97.12 106 ASN A N 1
ATOM 794 C CA . ASN A 1 106 ? -11.826 -8.551 19.523 1.00 97.12 106 ASN A CA 1
ATOM 795 C C . ASN A 1 106 ? -11.249 -9.765 18.780 1.00 97.12 106 ASN A C 1
ATOM 797 O O . ASN A 1 106 ? -11.819 -10.851 18.851 1.00 97.12 106 ASN A O 1
ATOM 801 N N . GLY A 1 107 ? -10.145 -9.597 18.049 1.00 94.50 107 GLY A N 1
ATOM 802 C CA . GLY A 1 107 ? -9.520 -10.676 17.291 1.00 94.50 107 GLY A CA 1
ATOM 803 C C . GLY A 1 107 ? -8.943 -10.213 15.961 1.00 94.50 107 GLY A C 1
ATOM 804 O O . GLY A 1 107 ? -8.720 -9.025 15.731 1.00 94.50 107 GLY A O 1
ATOM 805 N N . SER A 1 108 ? -8.681 -11.178 15.081 1.00 95.94 108 SER A N 1
ATOM 806 C CA . SER A 1 108 ? -8.076 -10.926 13.772 1.00 95.94 108 SER A CA 1
ATOM 807 C C . SER A 1 108 ? -8.910 -11.492 12.626 1.00 95.94 108 SER A C 1
ATOM 809 O O . SER A 1 108 ? -9.670 -12.441 12.806 1.00 95.94 108 SER A O 1
ATOM 811 N N . TYR A 1 109 ? -8.748 -10.899 11.447 1.00 95.31 109 TYR A N 1
ATOM 812 C CA . TYR A 1 109 ? -9.116 -11.501 10.167 1.00 95.31 109 TYR A CA 1
ATOM 813 C C . TYR A 1 109 ? -7.828 -11.870 9.436 1.00 95.31 109 TYR A C 1
ATOM 815 O O . TYR A 1 109 ? -6.896 -11.060 9.435 1.00 95.31 109 TYR A O 1
ATOM 823 N N . VAL A 1 110 ? -7.793 -13.068 8.856 1.00 91.38 110 VAL A N 1
ATOM 824 C CA . VAL A 1 110 ? -6.690 -13.618 8.061 1.00 91.38 110 VAL A CA 1
ATOM 825 C C . VAL A 1 110 ? -7.244 -14.352 6.851 1.00 91.38 110 VAL A C 1
ATOM 827 O O . VAL A 1 110 ? -8.389 -14.853 6.959 1.00 91.38 110 VAL A O 1
#

Sequence (110 aa):
MLASGAVGQVARFESRFDLDQPDTLEAGPAGGLLRDLGSHLVDQALWLFGPAASVYASLDWVDLDDGRTDSGFFVTIAHRSGVKSHVSATKGNRLVERELRLLGANGSYV

Foldseek 3Di:
DLVVCQQPAWAEKEWEFEDQCQVPWDDDPPTADCVVPVVVVVVVCCVRQNDFPDKDKDFDWDADPRGIYGQKMWMWTCHPSNHIYIYIYGNPPNDGDTDIKTHGPNGMDD

Secondary structure (DSSP, 8-state):
-TTTTTT-SEEEEEEEEE-S-GGGPPPSTT-SHIIIIIHHHHHHHHHHH--EEEEEEEEEEEEETTEEEEEEEEEEEEETTS-EEEEEEESSSS--EEEEEEEETTEEE-

Radius of gyration: 15.13 Å; chains: 1; bounding box: 38×27×40 Å